Protein AF-A0A959Y812-F1 (afdb_monomer_lite)

Foldseek 3Di:
DDPPPPPPPDLVNLLVVLVVCVVVVVLVSSLVSLVVSCVVPVPPPSSVVSNQVSLQVVLVVLLVQLLVCLVVLVLVSNVVSVVVSVVSQVVVVVVVHHHDDDPCSVVSNVVSVVVLLVVLVVVLVVCVVVVVPVSNVVSD

Sequence (140 aa):
STLLLGGCVSVSNQLADARTYEQEGMLREAHARYSEVYERRHRNVEAHIGMQRTAQAWLDRLESEASGHYLSGTLDRADKAYADADQYAARMQREGLSLVRDPLLPVRRREARQQSADALYEQAETAFRTDRFGEAEQLA

Radius of gyration: 23.67 Å; chains: 1; bounding box: 53×26×82 Å

pLDDT: mean 90.48, std 13.64, range [41.94, 98.75]

Secondary structure (DSSP, 8-state):
----------HHHHHHHHHHHHHTT-HHHHHHHHHHHHHH-TT-HHHHHHHHHHHHHHHHHHHHHHHHHHHTT-HHHHHHHHHHHHHHHHHHHHTT--PPP-TTHHHHHHHHHHHHHHHHHHHHHHHHHTT-HHHHHHH-

Structure (mmCIF, N/CA/C/O backbone):
data_AF-A0A959Y812-F1
#
_entry.id   AF-A0A959Y812-F1
#
loop_
_atom_site.group_PDB
_atom_site.id
_atom_site.type_symbol
_atom_site.label_atom_id
_atom_site.label_alt_id
_atom_site.label_comp_id
_atom_site.label_asym_id
_atom_site.label_entity_id
_atom_site.label_seq_id
_atom_site.pdbx_PDB_ins_code
_atom_site.Cartn_x
_atom_site.Cartn_y
_atom_site.Cartn_z
_atom_site.occupancy
_atom_site.B_iso_or_equiv
_atom_site.auth_seq_id
_atom_site.auth_comp_id
_atom_site.auth_asym_id
_atom_site.auth_atom_id
_atom_site.pdbx_PDB_model_num
ATOM 1 N N . SER A 1 1 ? 9.035 -17.002 -50.376 1.00 41.94 1 SER A N 1
ATOM 2 C CA . SER A 1 1 ? 9.744 -16.735 -49.112 1.00 41.94 1 SER A CA 1
ATOM 3 C C . SER A 1 1 ? 9.150 -15.509 -48.455 1.00 41.94 1 SER A C 1
ATOM 5 O O . SER A 1 1 ? 9.414 -14.399 -48.893 1.00 41.94 1 SER A O 1
ATOM 7 N N . THR A 1 2 ? 8.273 -15.713 -47.477 1.00 50.00 2 THR A N 1
ATOM 8 C CA . THR A 1 2 ? 7.604 -14.633 -46.742 1.00 50.00 2 THR A CA 1
ATOM 9 C C . THR A 1 2 ? 8.542 -14.158 -45.638 1.00 50.00 2 THR A C 1
ATOM 11 O O . THR A 1 2 ? 8.820 -14.901 -44.701 1.00 50.00 2 THR A O 1
ATOM 14 N N . LEU A 1 3 ? 9.077 -12.946 -45.780 1.00 46.12 3 LEU A N 1
ATOM 15 C CA . LEU A 1 3 ? 9.833 -12.266 -44.731 1.00 46.12 3 LEU A CA 1
ATOM 16 C C . LEU A 1 3 ? 8.876 -11.940 -43.577 1.00 46.12 3 LEU A C 1
ATOM 18 O O . LEU A 1 3 ? 8.082 -11.007 -43.656 1.00 46.12 3 LEU A O 1
ATOM 22 N N . LEU A 1 4 ? 8.952 -12.733 -42.509 1.00 48.31 4 LEU A N 1
ATOM 23 C CA . LEU A 1 4 ? 8.414 -12.394 -41.196 1.00 48.31 4 LEU A CA 1
ATOM 24 C C . LEU A 1 4 ? 9.199 -11.186 -40.666 1.00 48.31 4 LEU A C 1
ATOM 26 O O . LEU A 1 4 ? 10.225 -11.337 -40.007 1.00 48.31 4 LEU A O 1
ATOM 30 N N . LEU A 1 5 ? 8.720 -9.977 -40.962 1.00 44.62 5 LEU A N 1
ATOM 31 C CA . LEU A 1 5 ? 9.090 -8.754 -40.249 1.00 44.62 5 LEU A CA 1
ATOM 32 C C . LEU A 1 5 ? 8.470 -8.813 -38.845 1.00 44.62 5 LEU A C 1
ATOM 34 O O . LEU A 1 5 ? 7.528 -8.096 -38.520 1.00 44.62 5 LEU A O 1
ATOM 38 N N . GLY A 1 6 ? 8.977 -9.726 -38.016 1.00 46.69 6 GLY A N 1
ATOM 39 C CA . GLY A 1 6 ? 8.748 -9.712 -36.581 1.00 46.69 6 GLY A CA 1
ATOM 40 C C . GLY A 1 6 ? 9.445 -8.481 -36.024 1.00 46.69 6 GLY A C 1
ATOM 41 O O . GLY A 1 6 ? 10.652 -8.501 -35.796 1.00 46.69 6 GLY A O 1
ATOM 42 N N . GLY A 1 7 ? 8.700 -7.387 -35.879 1.00 46.72 7 GLY A N 1
ATOM 43 C CA . GLY A 1 7 ? 9.189 -6.172 -35.247 1.00 46.72 7 GLY A CA 1
ATOM 44 C C . GLY A 1 7 ? 9.584 -6.480 -33.809 1.00 46.72 7 GLY A C 1
ATOM 45 O O . GLY A 1 7 ? 8.738 -6.518 -32.920 1.00 46.72 7 GLY A O 1
ATOM 46 N N . CYS A 1 8 ? 10.873 -6.711 -33.575 1.00 59.94 8 CYS A N 1
ATOM 47 C CA . CYS A 1 8 ? 11.450 -6.674 -32.243 1.00 59.94 8 CYS A CA 1
ATOM 48 C C . CYS A 1 8 ? 11.250 -5.253 -31.708 1.00 59.94 8 CYS A C 1
ATOM 50 O O . CYS A 1 8 ? 12.054 -4.366 -31.996 1.00 59.94 8 CYS A O 1
ATOM 52 N N . VAL A 1 9 ? 10.164 -5.014 -30.967 1.00 67.88 9 VAL A N 1
ATOM 53 C CA . VAL A 1 9 ? 10.009 -3.776 -30.199 1.00 67.88 9 VAL A CA 1
ATOM 54 C C . VAL A 1 9 ? 11.257 -3.653 -29.330 1.00 67.88 9 VAL A C 1
ATOM 56 O O . VAL A 1 9 ? 11.611 -4.575 -28.592 1.00 67.88 9 VAL A O 1
ATOM 59 N N . SER A 1 10 ? 11.986 -2.551 -29.493 1.00 87.94 10 SER A N 1
ATOM 60 C CA . SER A 1 10 ? 13.228 -2.344 -28.761 1.00 87.94 10 SER A CA 1
ATOM 61 C C . SER A 1 10 ? 12.917 -2.254 -27.265 1.00 87.94 10 SER A C 1
ATOM 63 O O . SER A 1 10 ? 11.894 -1.701 -26.866 1.00 87.94 10 SER A O 1
ATOM 65 N N . VAL A 1 11 ? 13.812 -2.761 -26.417 1.00 90.38 11 VAL A N 1
ATOM 66 C CA . VAL A 1 11 ? 13.658 -2.652 -24.953 1.00 90.38 11 VAL A CA 1
ATOM 67 C C . VAL A 1 11 ? 13.479 -1.200 -24.513 1.00 90.38 11 VAL A C 1
ATOM 69 O O . VAL A 1 11 ? 12.714 -0.929 -23.597 1.00 90.38 11 VAL A O 1
ATOM 72 N N . SER A 1 12 ? 14.130 -0.264 -25.208 1.00 91.06 12 SER A N 1
ATOM 73 C CA . SER A 1 12 ? 13.964 1.173 -24.979 1.00 91.06 12 SER A CA 1
ATOM 74 C C . SER A 1 12 ? 12.506 1.616 -25.144 1.00 91.06 12 SER A C 1
ATOM 76 O O . SER A 1 12 ? 11.979 2.318 -24.286 1.00 91.06 12 SER A O 1
ATOM 78 N N . ASN A 1 13 ? 11.829 1.154 -26.201 1.00 92.69 13 ASN A N 1
ATOM 79 C CA . ASN A 1 13 ? 10.424 1.482 -26.438 1.00 92.69 13 ASN A CA 1
ATOM 80 C C . ASN A 1 13 ? 9.507 0.841 -25.387 1.00 92.69 13 ASN A C 1
ATOM 82 O O . ASN A 1 13 ? 8.564 1.484 -24.947 1.00 92.69 13 ASN A O 1
ATOM 86 N N . GLN A 1 14 ? 9.797 -0.389 -24.948 1.00 93.94 14 GLN A N 1
ATOM 87 C CA . GLN A 1 14 ? 9.018 -1.051 -23.890 1.00 93.94 14 GLN A CA 1
ATOM 88 C C . GLN A 1 14 ? 9.152 -0.331 -22.540 1.00 93.94 14 GLN A C 1
ATOM 90 O O . GLN A 1 14 ? 8.172 -0.174 -21.820 1.00 93.94 14 GLN A O 1
ATOM 95 N N . LEU A 1 15 ? 10.359 0.134 -22.205 1.00 96.69 15 LEU A N 1
ATOM 96 C CA . LEU A 1 15 ? 10.594 0.923 -20.995 1.00 96.69 15 LEU A CA 1
ATOM 97 C C . LEU A 1 15 ? 9.945 2.307 -21.087 1.00 96.69 15 LEU A C 1
ATOM 99 O O . LEU A 1 15 ? 9.420 2.794 -20.093 1.00 96.69 15 LEU A O 1
ATOM 103 N N . ALA A 1 16 ? 9.949 2.935 -22.266 1.00 97.00 16 ALA A N 1
ATOM 104 C CA . ALA A 1 16 ? 9.243 4.195 -22.480 1.00 97.00 16 ALA A CA 1
ATOM 105 C C . ALA A 1 16 ? 7.726 4.037 -22.281 1.00 97.00 16 ALA A C 1
ATOM 107 O O . ALA A 1 16 ? 7.138 4.844 -21.571 1.00 97.00 16 ALA A O 1
ATOM 108 N N . ASP A 1 17 ? 7.133 2.969 -22.823 1.00 95.69 17 ASP A N 1
ATOM 109 C CA . ASP A 1 17 ? 5.721 2.623 -22.614 1.00 95.69 17 ASP A CA 1
ATOM 110 C C . ASP A 1 17 ? 5.408 2.417 -21.121 1.00 95.69 17 ASP A C 1
ATOM 112 O O . ASP A 1 17 ? 4.502 3.047 -20.580 1.00 95.69 17 ASP A O 1
ATOM 116 N N . ALA A 1 18 ? 6.227 1.631 -20.410 1.00 97.19 18 ALA A N 1
ATOM 117 C CA . ALA A 1 18 ? 6.087 1.428 -18.965 1.00 97.19 18 ALA A CA 1
ATOM 118 C C . ALA A 1 18 ? 6.116 2.750 -18.172 1.00 97.19 18 ALA A C 1
ATOM 120 O O . ALA A 1 18 ? 5.306 2.950 -17.265 1.00 97.19 18 ALA A O 1
ATOM 121 N N . ARG A 1 19 ? 7.019 3.673 -18.538 1.00 97.88 19 ARG A N 1
ATOM 122 C CA . ARG A 1 19 ? 7.107 5.008 -17.926 1.00 97.88 19 ARG A CA 1
ATOM 123 C C . ARG A 1 19 ? 5.861 5.853 -18.195 1.00 97.88 19 ARG A C 1
ATOM 125 O O . ARG A 1 19 ? 5.460 6.597 -17.307 1.00 97.88 19 ARG A O 1
ATOM 132 N N . THR A 1 20 ? 5.246 5.747 -19.373 1.00 98.12 20 THR A N 1
ATOM 133 C CA . THR A 1 20 ? 3.992 6.452 -19.678 1.00 98.12 20 THR A CA 1
ATOM 134 C C . THR A 1 20 ? 2.869 5.991 -18.752 1.00 98.12 20 THR A C 1
ATOM 136 O O . THR A 1 20 ? 2.279 6.827 -18.072 1.00 98.12 20 THR A O 1
ATOM 139 N N . TYR A 1 21 ? 2.652 4.678 -18.616 1.00 97.94 21 TYR A N 1
ATOM 140 C CA . TYR A 1 21 ? 1.667 4.144 -17.664 1.00 97.94 21 TYR A CA 1
ATOM 141 C C . TYR A 1 21 ? 1.940 4.604 -16.227 1.00 97.94 21 TYR A C 1
ATOM 143 O O . TYR A 1 21 ? 1.022 4.957 -15.487 1.00 97.94 21 TYR A O 1
ATOM 151 N N . GLU A 1 22 ? 3.211 4.626 -15.826 1.00 97.75 22 GLU A N 1
ATOM 152 C CA . GLU A 1 22 ? 3.605 5.077 -14.495 1.00 97.75 22 GLU A CA 1
ATOM 153 C C . GLU A 1 22 ? 3.253 6.554 -14.261 1.00 97.75 22 GLU A C 1
ATOM 155 O O . GLU A 1 22 ? 2.683 6.894 -13.225 1.00 97.75 22 GLU A O 1
ATOM 160 N N . GLN A 1 23 ? 3.547 7.422 -15.233 1.00 97.44 23 GLN A N 1
ATOM 161 C CA . GLN A 1 23 ? 3.237 8.855 -15.180 1.00 97.44 23 GLN A CA 1
ATOM 162 C C . GLN A 1 23 ? 1.731 9.132 -15.171 1.00 97.44 23 GLN A C 1
ATOM 164 O O . GLN A 1 23 ? 1.288 10.092 -14.544 1.00 97.44 23 GLN A O 1
ATOM 169 N N . GLU A 1 24 ? 0.943 8.274 -15.816 1.00 97.50 24 GLU A N 1
ATOM 170 C CA . GLU A 1 24 ? -0.522 8.332 -15.812 1.00 97.50 24 GLU A CA 1
ATOM 171 C C . GLU A 1 24 ? -1.145 7.768 -14.519 1.00 97.50 24 GLU A C 1
ATOM 173 O O . GLU A 1 24 ? -2.363 7.783 -14.348 1.00 97.50 24 GLU A O 1
ATOM 178 N N . GLY A 1 25 ? -0.327 7.281 -13.579 1.00 96.00 25 GLY A N 1
ATOM 179 C CA . GLY A 1 25 ? -0.789 6.705 -12.314 1.00 96.00 25 GLY A CA 1
ATOM 180 C C . GLY A 1 25 ? -1.342 5.282 -12.446 1.00 96.00 25 GLY A C 1
ATOM 181 O O . GLY A 1 25 ? -1.894 4.736 -11.485 1.00 96.00 25 GLY A O 1
ATOM 182 N N . MET A 1 26 ? -1.164 4.650 -13.606 1.00 97.81 26 MET A N 1
ATOM 183 C CA . MET A 1 26 ? -1.534 3.262 -13.886 1.00 97.81 26 MET A CA 1
ATOM 184 C C . MET A 1 26 ? -0.449 2.315 -13.355 1.00 97.81 26 MET A C 1
ATOM 186 O O . MET A 1 26 ? 0.268 1.645 -14.097 1.00 97.81 26 MET A O 1
ATOM 190 N N . LEU A 1 27 ? -0.273 2.311 -12.029 1.00 97.81 27 LEU A N 1
ATOM 191 C CA . LEU A 1 27 ? 0.861 1.666 -11.352 1.00 97.81 27 LEU A CA 1
ATOM 192 C C . LEU A 1 27 ? 0.941 0.155 -11.599 1.00 97.81 27 LEU A C 1
ATOM 194 O O . LEU A 1 27 ? 2.036 -0.391 -11.718 1.00 97.81 27 LEU A O 1
ATOM 198 N N . ARG A 1 28 ? -0.205 -0.533 -11.675 1.00 97.12 28 ARG A N 1
ATOM 199 C CA . ARG A 1 28 ? -0.247 -1.991 -11.871 1.00 97.12 28 ARG A CA 1
ATOM 200 C C . ARG A 1 28 ? 0.147 -2.366 -13.295 1.00 97.12 28 ARG A C 1
ATOM 202 O O . ARG A 1 28 ? 0.887 -3.324 -13.499 1.00 97.12 28 ARG A O 1
ATOM 209 N N . GLU A 1 29 ? -0.316 -1.590 -14.262 1.00 97.94 29 GLU A N 1
ATOM 210 C CA . GLU A 1 29 ? 0.004 -1.728 -15.674 1.00 97.94 29 GLU A CA 1
ATOM 211 C C . GLU A 1 29 ? 1.478 -1.403 -15.922 1.00 97.94 29 GLU A C 1
ATOM 213 O O . GLU A 1 29 ? 2.185 -2.196 -16.543 1.00 97.94 29 GLU A O 1
ATOM 218 N N . ALA A 1 30 ? 1.975 -0.307 -15.344 1.00 98.38 30 ALA A N 1
ATOM 219 C CA . ALA A 1 30 ? 3.387 0.052 -15.386 1.00 98.38 30 ALA A CA 1
ATOM 220 C C . ALA A 1 30 ? 4.277 -1.055 -14.802 1.00 98.38 30 ALA A C 1
ATOM 222 O O . ALA A 1 30 ? 5.242 -1.477 -15.440 1.00 98.38 30 ALA A O 1
ATOM 223 N N . HIS A 1 31 ? 3.922 -1.577 -13.622 1.00 98.31 31 HIS A N 1
ATOM 224 C CA . HIS A 1 31 ? 4.634 -2.688 -12.994 1.00 98.31 31 HIS A CA 1
ATOM 225 C C . HIS A 1 31 ? 4.692 -3.917 -13.909 1.00 98.31 31 HIS A C 1
ATOM 227 O O . HIS A 1 31 ? 5.767 -4.476 -14.118 1.00 98.31 31 HIS A O 1
ATOM 233 N N . ALA A 1 32 ? 3.557 -4.310 -14.496 1.00 97.81 32 ALA A N 1
ATOM 234 C CA . ALA A 1 32 ? 3.491 -5.446 -15.410 1.00 97.81 32 ALA A CA 1
ATOM 235 C C . ALA A 1 32 ? 4.401 -5.250 -16.633 1.00 97.81 32 ALA A C 1
ATOM 237 O O . ALA A 1 32 ? 5.125 -6.170 -17.012 1.00 97.81 32 ALA A O 1
ATOM 238 N N . ARG A 1 33 ? 4.440 -4.040 -17.210 1.00 97.81 33 ARG A N 1
ATOM 239 C CA . ARG A 1 33 ? 5.334 -3.720 -18.335 1.00 97.81 33 ARG A CA 1
ATOM 240 C C . ARG A 1 33 ? 6.809 -3.802 -17.956 1.00 97.81 33 ARG A C 1
ATOM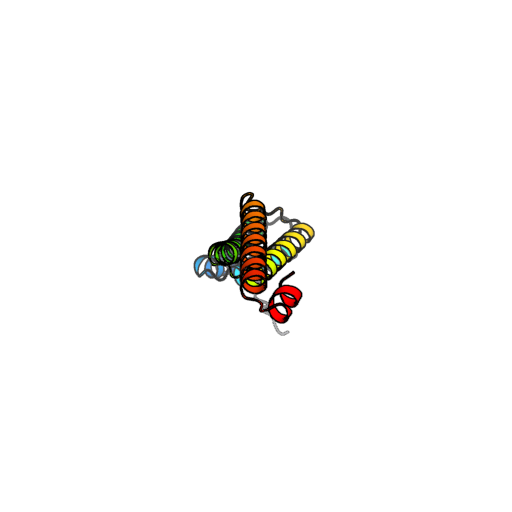 242 O O . ARG A 1 33 ? 7.602 -4.361 -18.715 1.00 97.81 33 ARG A O 1
ATOM 249 N N . TYR A 1 34 ? 7.188 -3.288 -16.787 1.00 98.12 34 TYR A N 1
ATOM 250 C CA . TYR A 1 34 ? 8.555 -3.447 -16.296 1.00 98.12 34 TYR A CA 1
ATOM 251 C C . TYR A 1 34 ? 8.896 -4.923 -16.027 1.00 98.12 34 TYR A C 1
ATOM 253 O O . TYR A 1 34 ? 9.981 -5.364 -16.411 1.00 98.12 34 TYR A O 1
ATOM 261 N N . SER A 1 35 ? 7.966 -5.702 -15.460 1.00 97.50 35 SER A N 1
ATOM 262 C CA . SER A 1 35 ? 8.139 -7.145 -15.235 1.00 97.50 35 SER A CA 1
ATOM 263 C C . SER A 1 35 ? 8.368 -7.900 -16.541 1.00 97.50 35 SER A C 1
ATOM 265 O O . SER A 1 35 ? 9.340 -8.639 -16.641 1.00 97.50 35 SER A O 1
ATOM 267 N N . GLU A 1 36 ? 7.581 -7.641 -17.595 1.00 96.56 36 GLU A N 1
ATOM 268 C CA . GLU A 1 36 ? 7.775 -8.280 -18.909 1.00 96.56 36 GLU A CA 1
ATOM 269 C C . GLU A 1 36 ? 9.187 -8.044 -19.473 1.00 96.56 36 GLU A C 1
ATOM 271 O O . GLU A 1 36 ? 9.791 -8.939 -20.076 1.00 96.56 36 GLU A O 1
ATOM 276 N N . VAL A 1 37 ? 9.735 -6.835 -19.299 1.00 96.50 37 VAL A N 1
ATOM 277 C CA . VAL A 1 37 ? 11.110 -6.523 -19.720 1.00 96.50 37 VAL A CA 1
ATOM 278 C C . VAL A 1 37 ? 12.122 -7.271 -18.852 1.00 96.50 37 VAL A C 1
ATOM 280 O O . VAL A 1 37 ? 13.088 -7.829 -19.384 1.00 96.50 37 VAL A O 1
ATOM 283 N N . TYR A 1 38 ? 11.912 -7.291 -17.535 1.00 96.44 38 TYR A N 1
ATOM 284 C CA . TYR A 1 38 ? 12.812 -7.936 -16.583 1.00 96.44 38 TYR A CA 1
ATOM 285 C C . TYR A 1 38 ? 12.822 -9.463 -16.728 1.00 96.44 38 TYR A C 1
ATOM 287 O O . TYR A 1 38 ? 13.891 -10.062 -16.722 1.00 96.44 38 TYR A O 1
ATOM 295 N N . GLU A 1 39 ? 11.676 -10.097 -16.959 1.00 94.62 39 GLU A N 1
ATOM 296 C CA . GLU A 1 39 ? 11.548 -11.538 -17.211 1.00 94.62 39 GLU A CA 1
ATOM 297 C C . GLU A 1 39 ? 12.315 -11.972 -18.463 1.00 94.62 39 GLU A C 1
ATOM 299 O O . GLU A 1 39 ? 12.984 -13.002 -18.478 1.00 94.62 39 GLU A O 1
ATOM 304 N N . ARG A 1 40 ? 12.284 -11.156 -19.523 1.00 93.62 40 ARG A N 1
ATOM 305 C CA . ARG A 1 40 ? 13.053 -11.428 -20.749 1.00 93.62 40 ARG A CA 1
ATOM 306 C C . ARG A 1 40 ? 14.538 -11.110 -20.585 1.00 93.62 40 ARG A C 1
ATOM 308 O O . ARG A 1 40 ? 15.369 -11.649 -21.317 1.00 93.62 40 ARG A O 1
ATOM 315 N N . ARG A 1 41 ? 14.882 -10.178 -19.689 1.00 91.69 41 ARG A N 1
ATOM 316 C CA . ARG A 1 41 ? 16.244 -9.673 -19.467 1.00 91.69 41 ARG A CA 1
ATOM 317 C C . ARG A 1 41 ? 16.477 -9.371 -17.985 1.00 91.69 41 ARG A C 1
ATOM 319 O O . ARG A 1 41 ? 16.566 -8.208 -17.600 1.00 91.69 41 ARG A O 1
ATOM 326 N N . HIS A 1 42 ? 16.714 -10.410 -17.182 1.00 88.25 42 HIS A N 1
ATOM 327 C CA . HIS A 1 42 ? 16.875 -10.320 -15.716 1.00 88.25 42 HIS A CA 1
ATOM 328 C C . HIS A 1 42 ? 18.027 -9.424 -15.215 1.00 88.25 42 HIS A C 1
ATOM 330 O O . HIS A 1 42 ? 18.180 -9.199 -14.020 1.00 88.25 42 HIS A O 1
ATOM 336 N N . ARG A 1 43 ? 18.875 -8.910 -16.113 1.00 91.44 43 ARG A N 1
ATOM 337 C CA . ARG A 1 43 ? 19.948 -7.951 -15.795 1.00 91.44 43 ARG A CA 1
ATOM 338 C C . ARG A 1 43 ? 19.575 -6.502 -16.108 1.00 91.44 43 ARG A C 1
ATOM 340 O O . ARG A 1 43 ? 20.416 -5.618 -15.970 1.00 91.44 43 ARG A O 1
ATOM 347 N N . ASN A 1 44 ? 18.352 -6.245 -16.570 1.00 96.12 44 ASN A N 1
ATOM 348 C CA . ASN A 1 44 ? 17.898 -4.890 -16.835 1.00 96.12 44 ASN A CA 1
ATOM 349 C C . ASN A 1 44 ? 17.573 -4.184 -15.511 1.00 96.12 44 ASN A C 1
ATOM 351 O O . ASN A 1 44 ? 16.495 -4.352 -14.945 1.00 96.12 44 ASN A O 1
ATOM 355 N N . VAL A 1 45 ? 18.538 -3.400 -15.030 1.00 96.00 45 VAL A N 1
ATOM 356 C CA . VAL A 1 45 ? 18.440 -2.640 -13.776 1.00 96.00 45 VAL A CA 1
ATOM 357 C C . VAL A 1 45 ? 17.294 -1.632 -13.822 1.00 96.00 45 VAL A C 1
ATOM 359 O O . VAL A 1 45 ? 16.592 -1.467 -12.831 1.00 96.00 45 VAL A O 1
ATOM 362 N N . GLU A 1 46 ? 17.066 -0.988 -14.967 1.00 96.94 46 GLU A N 1
ATOM 363 C CA . GLU A 1 46 ? 15.997 -0.001 -15.098 1.00 96.94 46 GLU A CA 1
ATOM 364 C C . GLU A 1 46 ? 14.615 -0.640 -14.936 1.00 96.94 46 GLU A C 1
ATOM 366 O O . GLU A 1 46 ? 13.783 -0.120 -14.195 1.00 96.94 46 GLU A O 1
ATOM 371 N N . ALA A 1 47 ? 14.394 -1.797 -15.566 1.00 97.56 47 ALA A N 1
ATOM 372 C CA . ALA A 1 47 ? 13.159 -2.552 -15.401 1.00 97.56 47 ALA A CA 1
ATOM 373 C C . ALA A 1 47 ? 12.940 -2.951 -13.934 1.00 97.56 47 ALA A C 1
ATOM 375 O O . ALA A 1 47 ? 11.863 -2.730 -13.392 1.00 97.56 47 ALA A O 1
ATOM 376 N N . HIS A 1 48 ? 13.979 -3.451 -13.259 1.00 97.69 48 HIS A N 1
ATOM 377 C CA . HIS A 1 48 ? 13.882 -3.830 -11.849 1.00 97.69 48 HIS A CA 1
ATOM 378 C C . HIS A 1 48 ? 13.567 -2.637 -10.929 1.00 97.69 48 HIS A C 1
ATOM 380 O O . HIS A 1 48 ? 12.712 -2.736 -10.051 1.00 97.69 48 HIS A O 1
ATOM 386 N N . ILE A 1 49 ? 14.202 -1.481 -11.159 1.00 97.81 49 ILE A N 1
ATOM 387 C CA . ILE A 1 49 ? 13.900 -0.243 -10.424 1.00 97.81 49 ILE A CA 1
ATOM 388 C C . ILE A 1 49 ? 12.453 0.197 -10.678 1.00 97.81 49 ILE A C 1
ATOM 390 O O . ILE A 1 49 ? 11.762 0.592 -9.740 1.00 97.81 49 ILE A O 1
ATOM 394 N N . GLY A 1 50 ? 11.984 0.111 -11.926 1.00 98.06 50 GLY A N 1
ATOM 395 C CA . GLY A 1 50 ? 10.600 0.405 -12.289 1.00 98.06 50 GLY A CA 1
ATOM 396 C C . GLY A 1 50 ? 9.601 -0.505 -11.570 1.00 98.06 50 GLY A C 1
ATOM 397 O O . GLY A 1 50 ? 8.641 -0.007 -10.980 1.00 98.06 50 GLY A O 1
ATOM 398 N N . MET A 1 51 ? 9.863 -1.818 -11.528 1.00 98.44 51 MET A N 1
ATOM 399 C CA . MET A 1 51 ? 9.063 -2.787 -10.763 1.00 98.44 51 MET A CA 1
ATOM 400 C C . MET A 1 51 ? 8.999 -2.416 -9.279 1.00 98.44 51 MET A C 1
ATOM 402 O O . MET A 1 51 ? 7.907 -2.334 -8.723 1.00 98.44 51 MET A O 1
ATOM 406 N N . GLN A 1 52 ? 10.150 -2.149 -8.654 1.00 98.50 52 GLN A N 1
ATOM 407 C CA . GLN A 1 52 ? 10.246 -1.791 -7.237 1.00 98.50 52 GLN A CA 1
ATOM 408 C C . GLN A 1 52 ? 9.468 -0.507 -6.922 1.00 98.50 52 GLN A C 1
ATOM 410 O O . GLN A 1 52 ? 8.702 -0.464 -5.963 1.00 98.50 52 GLN A O 1
ATOM 415 N N . ARG A 1 53 ? 9.643 0.543 -7.731 1.00 98.31 53 ARG A N 1
ATOM 416 C CA . ARG A 1 53 ? 9.019 1.853 -7.505 1.00 98.31 53 ARG A CA 1
ATOM 417 C C . ARG A 1 53 ? 7.503 1.806 -7.673 1.00 98.31 53 ARG A C 1
ATOM 419 O O . ARG A 1 53 ? 6.778 2.297 -6.813 1.00 98.31 53 ARG A O 1
ATOM 426 N N . THR A 1 54 ? 7.027 1.180 -8.746 1.00 98.69 54 THR A N 1
ATOM 427 C CA . THR A 1 54 ? 5.586 1.012 -8.994 1.00 98.69 54 THR A CA 1
ATOM 428 C C . THR A 1 54 ? 4.933 0.111 -7.949 1.00 98.69 54 THR A C 1
ATOM 430 O O . THR A 1 54 ? 3.820 0.398 -7.509 1.00 98.69 54 THR A O 1
ATOM 433 N N . ALA A 1 55 ? 5.639 -0.930 -7.493 1.00 98.62 55 ALA A N 1
ATOM 434 C CA . ALA A 1 55 ? 5.144 -1.800 -6.438 1.00 98.62 55 ALA A CA 1
ATOM 435 C C . ALA A 1 55 ? 5.062 -1.092 -5.082 1.00 98.62 55 ALA A C 1
ATOM 437 O O . ALA A 1 55 ? 4.052 -1.210 -4.390 1.00 98.62 55 ALA A O 1
ATOM 438 N N . GLN A 1 56 ? 6.084 -0.309 -4.728 1.00 98.75 56 GLN A N 1
ATOM 439 C CA . GLN A 1 56 ? 6.066 0.509 -3.517 1.00 98.75 56 GLN A CA 1
ATOM 440 C C . GLN A 1 56 ? 4.901 1.501 -3.544 1.00 98.75 56 GLN A C 1
ATOM 442 O O . GLN A 1 56 ? 4.101 1.519 -2.619 1.00 98.75 56 GLN A O 1
ATOM 447 N N . ALA A 1 57 ? 4.733 2.245 -4.641 1.00 98.50 57 ALA A N 1
ATOM 448 C CA . ALA A 1 57 ? 3.646 3.215 -4.766 1.00 98.50 57 ALA A CA 1
ATOM 449 C C . ALA A 1 57 ? 2.253 2.564 -4.661 1.00 98.50 57 ALA A C 1
ATOM 451 O O . ALA A 1 57 ? 1.316 3.161 -4.128 1.00 98.50 57 ALA A O 1
ATOM 452 N N . TRP A 1 58 ? 2.096 1.331 -5.157 1.00 98.44 58 TRP A N 1
ATOM 453 C CA . TRP A 1 58 ? 0.843 0.592 -5.006 1.00 98.44 58 TRP A CA 1
ATOM 454 C C . TRP A 1 58 ? 0.610 0.133 -3.564 1.00 98.44 58 TRP A C 1
ATOM 456 O O . TRP A 1 58 ? -0.506 0.258 -3.061 1.00 98.44 58 TRP A O 1
ATOM 466 N N . LEU A 1 59 ? 1.649 -0.361 -2.886 1.00 98.69 59 LEU A N 1
ATOM 467 C CA . LEU A 1 59 ? 1.576 -0.703 -1.468 1.00 98.69 59 LEU A CA 1
ATOM 468 C C . LEU A 1 59 ? 1.206 0.522 -0.620 1.00 98.69 59 LEU A C 1
ATOM 470 O O . LEU A 1 59 ? 0.277 0.430 0.177 1.00 98.69 59 LEU A O 1
ATOM 474 N N . ASP A 1 60 ? 1.857 1.664 -0.848 1.00 98.56 60 ASP A N 1
ATOM 475 C CA . ASP A 1 60 ? 1.587 2.913 -0.128 1.00 98.56 60 ASP A CA 1
ATOM 476 C C . ASP A 1 60 ? 0.108 3.320 -0.258 1.00 98.56 60 ASP A C 1
ATOM 478 O O . ASP A 1 60 ? -0.517 3.770 0.704 1.00 98.56 60 ASP A O 1
ATOM 482 N N . ARG A 1 61 ? -0.493 3.107 -1.439 1.00 97.94 61 ARG A N 1
ATOM 483 C CA . ARG A 1 61 ? -1.923 3.350 -1.671 1.00 97.94 61 ARG A CA 1
ATOM 484 C C . ARG A 1 61 ? -2.813 2.421 -0.842 1.00 97.94 61 ARG A C 1
ATOM 486 O O . ARG A 1 61 ? -3.780 2.902 -0.255 1.00 97.94 61 ARG A O 1
ATOM 493 N N . LEU A 1 62 ? -2.499 1.125 -0.784 1.00 98.19 62 LEU A N 1
ATOM 494 C CA . LEU A 1 62 ? -3.252 0.154 0.022 1.00 98.19 62 LEU A CA 1
ATOM 495 C C . LEU A 1 62 ? -3.139 0.462 1.523 1.00 98.19 62 LEU A C 1
ATOM 497 O O . LEU A 1 62 ? -4.135 0.440 2.245 1.00 98.19 62 LEU A O 1
ATOM 501 N N . GLU A 1 63 ? -1.938 0.797 1.997 1.00 98.50 63 GLU A N 1
ATOM 502 C CA . GLU A 1 63 ? -1.710 1.158 3.399 1.00 98.50 63 GLU A CA 1
ATOM 503 C C . GLU A 1 63 ? -2.398 2.481 3.770 1.00 98.50 63 GLU A C 1
ATOM 505 O O . GLU A 1 63 ? -2.962 2.604 4.861 1.00 98.50 63 GLU A O 1
ATOM 510 N N . SER A 1 64 ? -2.432 3.449 2.848 1.00 98.38 64 SER A N 1
ATOM 511 C CA . SER A 1 64 ? -3.180 4.699 3.011 1.00 98.38 64 SER A CA 1
ATOM 512 C C . SER A 1 64 ? -4.691 4.460 3.107 1.00 98.38 64 SER A C 1
ATOM 514 O O . SER A 1 64 ? -5.342 5.031 3.984 1.00 98.38 64 SER A O 1
ATOM 516 N N . GLU A 1 65 ? -5.246 3.573 2.275 1.00 98.12 65 GLU A N 1
ATOM 517 C CA . GLU A 1 65 ? -6.659 3.177 2.330 1.00 98.12 65 GLU A CA 1
ATOM 518 C C . GLU A 1 65 ? -7.007 2.522 3.675 1.00 98.12 65 GLU A C 1
ATOM 520 O O . GLU A 1 65 ? -7.945 2.951 4.352 1.00 98.12 65 GLU A O 1
ATOM 525 N N . ALA A 1 66 ? -6.199 1.556 4.123 1.00 98.38 66 ALA A N 1
ATOM 526 C CA . ALA A 1 66 ? -6.366 0.927 5.431 1.00 98.38 66 ALA A CA 1
ATOM 527 C C . ALA A 1 66 ? -6.299 1.956 6.572 1.00 98.38 66 ALA A C 1
ATOM 529 O O . ALA A 1 66 ? -7.157 1.973 7.457 1.00 98.38 66 ALA A O 1
ATOM 530 N N . SER A 1 67 ? -5.317 2.861 6.527 1.00 98.25 67 SER A N 1
ATOM 531 C CA . SER A 1 67 ? -5.185 3.948 7.498 1.00 98.25 67 SER A CA 1
ATOM 532 C C . SER A 1 67 ? -6.416 4.860 7.516 1.00 98.25 67 SER A C 1
ATOM 534 O O . SER A 1 67 ? -6.889 5.219 8.593 1.00 98.25 67 SER A O 1
ATOM 536 N N . GLY A 1 68 ? -6.959 5.225 6.351 1.00 98.00 68 GLY A N 1
ATOM 537 C CA . GLY A 1 68 ? -8.176 6.033 6.249 1.00 98.00 68 GLY A CA 1
ATOM 538 C C . GLY A 1 68 ? -9.397 5.337 6.855 1.00 98.00 68 GLY A C 1
ATOM 539 O O . GLY A 1 68 ? -10.210 5.972 7.532 1.00 98.00 68 GLY A O 1
ATOM 540 N N . HIS A 1 69 ? -9.505 4.019 6.689 1.00 98.12 69 HIS A N 1
ATOM 541 C CA . HIS A 1 69 ? -10.567 3.235 7.314 1.00 98.12 69 HIS A CA 1
ATOM 542 C C . HIS A 1 69 ? -10.435 3.147 8.839 1.00 98.12 69 HIS A C 1
ATOM 544 O O . HIS A 1 69 ? -11.441 3.308 9.531 1.00 98.12 69 HIS A O 1
ATOM 550 N N . TYR A 1 70 ? -9.218 2.988 9.376 1.00 97.75 70 TYR A N 1
ATOM 551 C CA . TYR A 1 70 ? -8.998 3.034 10.828 1.00 97.75 70 TYR A CA 1
ATOM 552 C C . TYR A 1 70 ? -9.369 4.398 11.419 1.00 97.75 70 TYR A C 1
ATOM 554 O O . TYR A 1 70 ? -10.080 4.457 12.416 1.00 97.75 70 TYR A O 1
ATOM 562 N N . LEU A 1 71 ? -8.958 5.494 10.774 1.00 94.56 71 LEU A N 1
ATOM 563 C CA . LEU A 1 71 ? -9.250 6.853 11.246 1.00 94.56 71 LEU A CA 1
ATOM 564 C C . LEU A 1 71 ? -10.738 7.228 11.160 1.00 94.56 71 LEU A C 1
ATOM 566 O O . LEU A 1 71 ? -11.190 8.102 11.892 1.00 94.56 71 LEU A O 1
ATOM 570 N N . SER A 1 72 ? -11.500 6.583 10.274 1.00 95.06 72 SER A N 1
ATOM 571 C CA . SER A 1 72 ? -12.947 6.802 10.123 1.00 95.06 72 SER A CA 1
ATOM 572 C C . SER A 1 72 ? -13.808 5.824 10.930 1.00 95.06 72 SER A C 1
ATOM 574 O O . SER A 1 72 ? -15.031 5.862 10.814 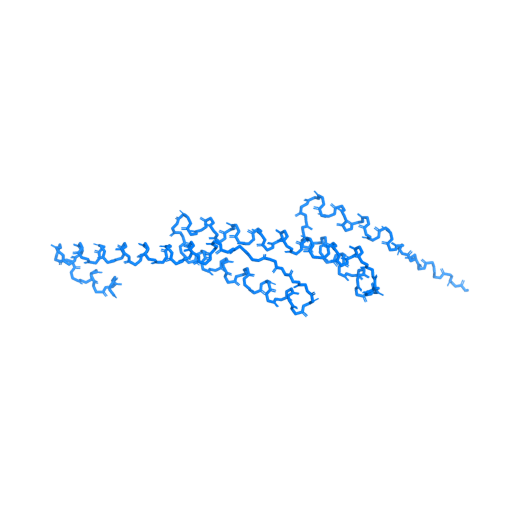1.00 95.06 72 SER A O 1
ATOM 576 N N . GLY A 1 73 ? -13.197 4.932 11.719 1.00 92.62 73 GLY A N 1
ATOM 577 C CA . GLY A 1 73 ? -13.914 3.948 12.537 1.00 92.62 73 GLY A CA 1
ATOM 578 C C . GLY A 1 73 ? -14.565 2.809 11.742 1.00 92.62 73 GLY A C 1
ATOM 579 O O . GLY A 1 73 ? -15.372 2.060 12.283 1.00 92.62 73 GLY A O 1
ATOM 580 N N . THR A 1 74 ? -14.226 2.640 10.459 1.00 95.19 74 THR A N 1
ATOM 581 C CA . THR A 1 74 ? -14.776 1.561 9.619 1.00 95.19 74 THR A CA 1
ATOM 582 C C . THR A 1 74 ? -13.924 0.295 9.727 1.00 95.19 74 THR A C 1
ATOM 584 O O . THR A 1 74 ? -13.258 -0.105 8.772 1.00 95.19 74 THR A O 1
ATOM 587 N N . LEU A 1 75 ? -13.934 -0.331 10.912 1.00 94.62 75 LEU A N 1
ATOM 588 C CA . LEU A 1 75 ? -12.971 -1.369 11.305 1.00 94.62 75 LEU A CA 1
ATOM 589 C C . LEU A 1 75 ? -12.910 -2.567 10.343 1.00 94.62 75 LEU A C 1
ATOM 591 O O . LEU A 1 75 ? -11.818 -2.931 9.918 1.00 94.62 75 LEU A O 1
ATOM 595 N N . ASP A 1 76 ? -14.049 -3.116 9.914 1.00 95.62 76 ASP A N 1
ATOM 596 C CA . ASP A 1 76 ? -14.073 -4.256 8.979 1.00 95.62 76 ASP A CA 1
ATOM 597 C C . ASP A 1 76 ? -13.421 -3.923 7.630 1.00 95.62 76 ASP A C 1
ATOM 599 O O . ASP A 1 76 ? -12.698 -4.733 7.044 1.00 95.62 76 ASP A O 1
ATOM 603 N N . ARG A 1 77 ? -13.656 -2.703 7.128 1.00 97.00 77 ARG A N 1
ATOM 604 C CA . ARG A 1 77 ? -13.033 -2.225 5.886 1.00 97.00 77 ARG A CA 1
ATOM 605 C C . ARG A 1 77 ? -11.536 -2.007 6.083 1.00 97.00 77 ARG A C 1
ATOM 607 O O . ARG A 1 77 ? -10.759 -2.346 5.195 1.00 97.00 77 ARG A O 1
ATOM 614 N N . ALA A 1 78 ? -11.138 -1.501 7.249 1.00 97.06 78 ALA A N 1
ATOM 615 C CA . ALA A 1 78 ? -9.740 -1.292 7.600 1.00 97.06 78 ALA A CA 1
ATOM 616 C C . ALA A 1 78 ? -8.963 -2.608 7.691 1.00 97.06 78 ALA A C 1
ATOM 618 O O . ALA A 1 78 ? -7.882 -2.720 7.117 1.00 97.06 78 ALA A O 1
ATOM 619 N N . ASP A 1 79 ? -9.523 -3.616 8.364 1.00 97.44 79 ASP A N 1
ATOM 620 C CA . ASP A 1 79 ? -8.907 -4.937 8.498 1.00 97.44 79 ASP A CA 1
ATOM 621 C C . ASP A 1 79 ? -8.810 -5.649 7.141 1.00 97.44 79 ASP A C 1
ATOM 623 O O . ASP A 1 79 ? -7.790 -6.278 6.852 1.00 97.44 79 ASP A O 1
ATOM 627 N N . LYS A 1 80 ? -9.815 -5.491 6.267 1.00 97.81 80 LYS A N 1
ATOM 628 C CA . LYS A 1 80 ? -9.745 -5.992 4.889 1.00 97.81 80 LYS A CA 1
ATOM 629 C C . LYS A 1 80 ? -8.622 -5.322 4.090 1.00 97.81 80 LYS A C 1
ATOM 631 O O . LYS A 1 80 ? -7.781 -6.022 3.536 1.00 97.81 80 LYS A O 1
ATOM 636 N N . ALA A 1 81 ? -8.574 -3.990 4.064 1.00 97.56 81 ALA A N 1
ATOM 637 C CA . ALA A 1 81 ? -7.541 -3.252 3.332 1.00 97.56 81 ALA A CA 1
ATOM 638 C C . ALA A 1 81 ? -6.128 -3.537 3.879 1.00 97.56 81 ALA A C 1
ATOM 640 O O . ALA A 1 81 ? -5.169 -3.656 3.117 1.00 97.56 81 ALA A O 1
ATOM 641 N N . TYR A 1 82 ? -5.998 -3.714 5.199 1.00 98.00 82 TYR A N 1
ATOM 642 C CA . TYR A 1 82 ? -4.754 -4.141 5.840 1.00 98.00 82 TYR A CA 1
ATOM 643 C C . TYR A 1 82 ? -4.309 -5.526 5.345 1.00 98.00 82 TYR A C 1
ATOM 645 O O . TYR A 1 82 ? -3.149 -5.706 4.973 1.00 98.00 82 TYR A O 1
ATOM 653 N N . ALA A 1 83 ? -5.229 -6.495 5.286 1.00 98.12 83 ALA A N 1
ATOM 654 C CA . ALA A 1 83 ? -4.942 -7.832 4.770 1.00 98.12 83 ALA A CA 1
ATOM 655 C C . ALA A 1 83 ? -4.548 -7.812 3.282 1.00 98.12 83 ALA A C 1
ATOM 657 O O . ALA A 1 83 ? -3.616 -8.516 2.886 1.00 98.12 83 ALA A O 1
ATOM 658 N N . ASP A 1 84 ? -5.199 -6.971 2.472 1.00 98.06 84 ASP A N 1
ATOM 659 C CA . ASP A 1 84 ? -4.862 -6.788 1.056 1.00 98.06 84 ASP A CA 1
ATOM 660 C C . ASP A 1 84 ? -3.430 -6.235 0.888 1.00 98.06 84 ASP A C 1
ATOM 662 O O . ASP A 1 84 ? -2.662 -6.730 0.055 1.00 98.06 84 ASP A O 1
ATOM 666 N N . ALA A 1 85 ? -3.028 -5.261 1.717 1.00 98.31 85 ALA A N 1
ATOM 667 C CA . ALA A 1 85 ? -1.663 -4.731 1.741 1.00 98.31 85 ALA A CA 1
ATOM 668 C C . ALA A 1 85 ? -0.633 -5.804 2.137 1.00 98.31 85 ALA A C 1
ATOM 670 O O . ALA A 1 85 ? 0.417 -5.932 1.500 1.00 98.31 85 ALA A O 1
ATOM 671 N N . ASP A 1 86 ? -0.913 -6.598 3.174 1.00 97.94 86 ASP A N 1
ATOM 672 C CA . ASP A 1 86 ? -0.064 -7.714 3.620 1.00 97.94 86 ASP A CA 1
ATOM 673 C C . ASP A 1 86 ? 0.105 -8.780 2.537 1.00 97.94 86 ASP A C 1
ATOM 675 O O . ASP A 1 86 ? 1.232 -9.173 2.216 1.00 97.94 86 ASP A O 1
ATOM 679 N N . GLN A 1 87 ? -0.994 -9.206 1.913 1.00 98.31 87 GLN A N 1
ATOM 680 C CA . GLN A 1 87 ? -0.959 -10.173 0.820 1.00 98.31 87 GLN A CA 1
ATOM 681 C C . GLN A 1 87 ? -0.142 -9.643 -0.363 1.00 98.31 87 GLN A C 1
ATOM 68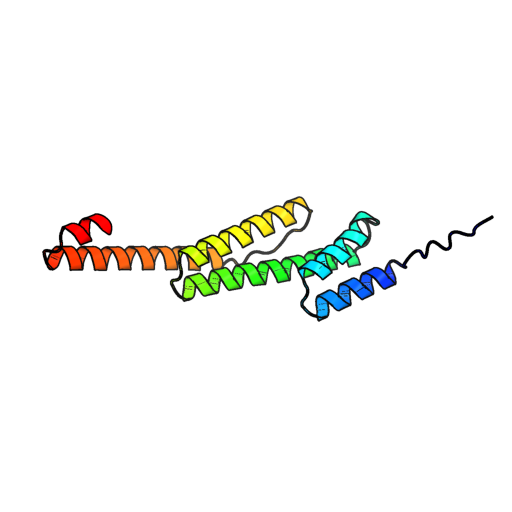3 O O . GLN A 1 87 ? 0.641 -10.391 -0.962 1.00 98.31 87 GLN A O 1
ATOM 688 N N . TYR A 1 88 ? -0.308 -8.361 -0.697 1.00 98.38 88 TYR A N 1
ATOM 689 C CA . TYR A 1 88 ? 0.433 -7.719 -1.771 1.00 98.38 88 TYR A CA 1
ATOM 690 C C . TYR A 1 88 ? 1.939 -7.689 -1.485 1.00 98.38 88 TYR A C 1
ATOM 692 O O . TYR A 1 88 ? 2.717 -8.159 -2.317 1.00 98.38 88 TYR A O 1
ATOM 700 N N . ALA A 1 89 ? 2.359 -7.221 -0.306 1.00 98.19 89 ALA A N 1
ATOM 701 C CA . ALA A 1 89 ? 3.775 -7.177 0.060 1.00 98.19 89 ALA A CA 1
ATOM 702 C C . ALA A 1 89 ? 4.403 -8.576 0.109 1.00 98.19 89 ALA A C 1
ATOM 704 O O . ALA A 1 89 ? 5.486 -8.781 -0.436 1.00 98.19 89 ALA A O 1
ATOM 705 N N . ALA A 1 90 ? 3.697 -9.563 0.669 1.00 98.06 90 ALA A N 1
ATOM 706 C CA . ALA A 1 90 ? 4.163 -10.947 0.690 1.00 98.06 90 ALA A CA 1
ATOM 707 C C . ALA A 1 90 ? 4.325 -11.527 -0.725 1.00 98.06 90 ALA A C 1
ATOM 709 O O . ALA A 1 90 ? 5.239 -12.313 -0.977 1.00 98.06 90 ALA A O 1
ATOM 710 N N . ARG A 1 91 ? 3.449 -11.153 -1.669 1.00 98.00 91 ARG A N 1
ATOM 711 C CA . ARG A 1 91 ? 3.593 -11.534 -3.080 1.00 98.00 91 ARG A CA 1
ATOM 712 C C . ARG A 1 91 ? 4.825 -10.887 -3.713 1.00 98.00 91 ARG A C 1
ATOM 714 O O . ARG A 1 91 ? 5.628 -11.609 -4.289 1.00 98.00 91 ARG A O 1
ATOM 721 N N . MET A 1 92 ? 5.000 -9.578 -3.555 1.00 98.12 92 MET A N 1
ATOM 722 C CA . MET A 1 92 ? 6.145 -8.847 -4.116 1.00 98.12 92 MET A CA 1
ATOM 723 C C . MET A 1 92 ? 7.480 -9.353 -3.548 1.00 98.12 92 MET A C 1
ATOM 725 O O . MET A 1 92 ? 8.440 -9.525 -4.294 1.00 98.12 92 MET A O 1
ATOM 729 N N . GLN A 1 93 ? 7.516 -9.726 -2.265 1.00 97.75 93 GLN A N 1
ATOM 730 C CA . GLN A 1 93 ? 8.682 -10.366 -1.654 1.00 97.75 93 GLN A CA 1
ATOM 731 C C . GLN A 1 93 ? 9.040 -11.702 -2.316 1.00 97.75 93 GLN A C 1
ATOM 733 O O . GLN A 1 93 ? 10.217 -11.970 -2.554 1.00 97.75 93 GLN A O 1
ATOM 738 N N . ARG A 1 94 ? 8.046 -12.535 -2.658 1.00 96.88 94 ARG A N 1
ATOM 739 C CA . ARG A 1 94 ? 8.277 -13.787 -3.406 1.00 96.88 94 ARG A CA 1
ATOM 740 C C . ARG A 1 94 ? 8.789 -13.540 -4.825 1.00 96.88 94 ARG A C 1
ATOM 742 O O . ARG A 1 94 ? 9.508 -14.379 -5.354 1.00 96.88 94 ARG A O 1
ATOM 749 N N . GLU A 1 95 ? 8.449 -12.398 -5.412 1.00 94.12 95 GLU A N 1
ATOM 750 C CA . GLU A 1 95 ? 8.945 -11.942 -6.717 1.00 94.12 95 GLU A CA 1
ATOM 751 C C . GLU A 1 95 ? 10.319 -11.245 -6.621 1.00 94.12 95 GLU A C 1
ATOM 753 O O . GLU A 1 95 ? 10.851 -10.762 -7.618 1.00 94.12 95 GLU A O 1
ATOM 758 N N . GLY A 1 96 ? 10.934 -11.229 -5.431 1.00 95.25 96 GLY A N 1
ATOM 759 C CA . GLY A 1 96 ? 12.272 -10.681 -5.207 1.00 95.25 96 GLY A CA 1
ATOM 760 C C . GLY A 1 96 ? 12.307 -9.171 -4.961 1.00 95.25 96 GLY A C 1
ATOM 761 O O . GLY A 1 96 ? 13.386 -8.584 -4.996 1.00 95.25 96 GLY A O 1
ATOM 762 N N . LEU A 1 97 ? 11.159 -8.540 -4.702 1.00 97.38 97 LEU A N 1
ATOM 763 C CA . LEU A 1 97 ? 11.056 -7.117 -4.377 1.00 97.38 97 LEU A CA 1
ATOM 764 C C . LEU A 1 97 ? 10.923 -6.916 -2.867 1.00 97.38 97 LEU A C 1
ATOM 766 O O . LEU A 1 97 ? 10.044 -7.483 -2.220 1.00 97.38 97 LEU A O 1
ATOM 770 N N . SER A 1 98 ? 11.775 -6.070 -2.294 1.00 94.44 98 SER A N 1
ATOM 771 C CA . SER A 1 98 ? 11.733 -5.749 -0.865 1.00 94.44 98 SER A CA 1
ATOM 772 C C . SER A 1 98 ? 11.021 -4.421 -0.665 1.00 94.44 98 SER A C 1
ATOM 774 O O . SER A 1 98 ? 11.638 -3.366 -0.805 1.00 94.44 98 SER A O 1
ATOM 776 N N . LEU A 1 99 ? 9.727 -4.457 -0.359 1.00 98.06 99 LEU A N 1
ATOM 777 C CA . LEU A 1 99 ? 8.940 -3.246 -0.122 1.00 98.06 99 LEU A CA 1
ATOM 778 C C . LEU A 1 99 ? 9.075 -2.757 1.325 1.00 98.06 99 LEU A C 1
ATOM 780 O O . LEU A 1 99 ? 9.183 -3.557 2.256 1.00 98.06 99 LEU A O 1
ATOM 784 N N . VAL A 1 100 ? 9.044 -1.441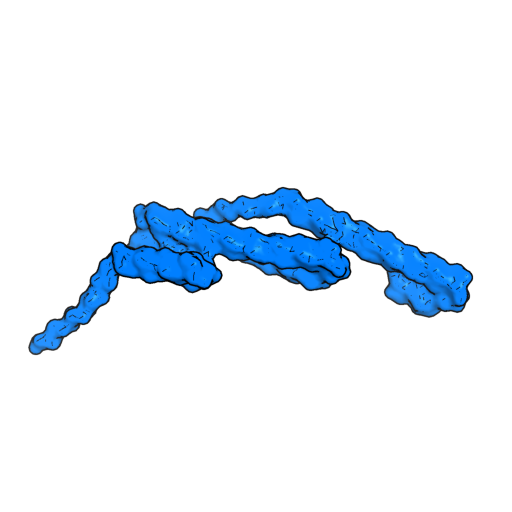 1.510 1.00 98.19 100 VAL A N 1
ATOM 785 C CA . VAL A 1 100 ? 9.034 -0.789 2.824 1.00 98.19 100 VAL A CA 1
ATOM 786 C C . VAL A 1 100 ? 7.584 -0.651 3.289 1.00 98.19 100 VAL A C 1
ATOM 788 O O . VAL A 1 100 ? 6.735 -0.213 2.523 1.00 98.19 100 VAL A O 1
ATOM 791 N N . ARG A 1 101 ? 7.299 -1.042 4.534 1.00 97.69 101 ARG A N 1
ATOM 792 C CA . ARG A 1 101 ? 5.963 -0.964 5.153 1.00 97.69 101 ARG A CA 1
ATOM 793 C C . ARG A 1 101 ? 5.829 0.301 6.000 1.00 97.69 101 ARG A C 1
ATOM 795 O O . ARG A 1 101 ? 6.808 0.686 6.643 1.00 97.69 101 ARG A O 1
ATOM 802 N N . ASP A 1 102 ? 4.632 0.880 6.085 1.00 97.56 102 ASP A N 1
ATOM 803 C CA . ASP A 1 102 ? 4.329 1.951 7.041 1.00 97.56 102 ASP A CA 1
ATOM 804 C C . ASP A 1 102 ? 4.412 1.427 8.494 1.00 97.56 102 ASP A C 1
ATOM 806 O O . ASP A 1 102 ? 3.576 0.616 8.917 1.00 97.56 102 ASP A O 1
ATOM 810 N N . PRO A 1 103 ? 5.374 1.902 9.312 1.00 96.81 103 PRO A N 1
ATOM 811 C CA . PRO A 1 103 ? 5.511 1.461 10.699 1.00 96.81 103 PRO A CA 1
ATOM 812 C C . PRO A 1 103 ? 4.356 1.922 11.603 1.00 96.81 103 PRO A C 1
ATOM 814 O O . PRO A 1 103 ? 4.168 1.365 12.686 1.00 96.81 103 PRO A O 1
ATOM 817 N N . LEU A 1 104 ? 3.577 2.929 11.193 1.00 96.62 104 LEU A N 1
ATOM 818 C CA . LEU A 1 104 ? 2.452 3.455 11.965 1.00 96.62 104 LEU A CA 1
ATOM 819 C C . LEU A 1 104 ? 1.153 2.685 11.721 1.00 96.62 104 LEU A C 1
ATOM 821 O O . LEU A 1 104 ? 0.258 2.727 12.565 1.00 96.62 104 LEU A O 1
ATOM 825 N N . LEU A 1 105 ? 1.026 1.955 10.612 1.00 96.81 105 LEU A N 1
ATOM 826 C CA . LEU A 1 105 ? -0.210 1.242 10.292 1.00 96.81 105 LEU A CA 1
ATOM 827 C C . LEU A 1 105 ? -0.604 0.198 11.366 1.00 96.81 105 LEU A C 1
ATOM 829 O O . LEU A 1 105 ? -1.766 0.197 11.782 1.00 96.81 105 LEU A O 1
ATOM 833 N N . PRO A 1 106 ? 0.315 -0.630 11.913 1.00 96.50 106 PRO A N 1
ATOM 834 C CA . PRO A 1 106 ? -0.006 -1.527 13.029 1.00 96.50 106 PRO A CA 1
ATOM 835 C C . PRO A 1 106 ? -0.427 -0.796 14.313 1.00 96.50 106 PRO A C 1
ATOM 837 O O . PRO A 1 106 ? -1.229 -1.322 15.087 1.00 96.50 106 PRO A O 1
ATOM 840 N N . VAL A 1 107 ? 0.100 0.412 14.547 1.00 97.19 107 VAL A N 1
ATOM 841 C CA . VAL A 1 107 ? -0.275 1.255 15.695 1.00 97.19 107 VAL A CA 1
ATOM 842 C C . VAL A 1 107 ? -1.719 1.724 15.543 1.00 97.19 107 VAL A C 1
ATOM 844 O O . VAL A 1 107 ? -2.529 1.453 16.427 1.00 97.19 107 VAL A O 1
ATOM 847 N N . ARG A 1 108 ? -2.066 2.305 14.386 1.00 96.19 108 ARG A N 1
ATOM 848 C CA . ARG A 1 108 ? -3.434 2.764 14.077 1.00 96.19 108 ARG A CA 1
ATOM 849 C C . ARG A 1 108 ? -4.452 1.629 14.167 1.00 96.19 108 ARG A C 1
ATOM 851 O O . ARG A 1 108 ? -5.533 1.808 14.717 1.00 96.19 108 ARG A O 1
ATOM 858 N N . ARG A 1 109 ? -4.087 0.435 13.689 1.00 97.19 109 ARG A N 1
ATOM 859 C CA . ARG A 1 109 ? -4.926 -0.764 13.805 1.00 97.19 109 ARG A CA 1
ATOM 860 C C . ARG A 1 109 ? -5.229 -1.128 15.255 1.00 97.19 109 ARG A C 1
ATOM 862 O O . ARG A 1 109 ? -6.372 -1.429 15.591 1.00 97.19 109 ARG A O 1
ATOM 869 N N . ARG A 1 110 ? -4.205 -1.139 16.111 1.00 97.25 110 ARG A N 1
ATOM 870 C CA . ARG A 1 110 ? -4.368 -1.445 17.537 1.00 97.25 110 ARG A CA 1
ATOM 871 C C . ARG A 1 110 ? -5.256 -0.406 18.222 1.00 97.25 110 ARG A C 1
ATOM 873 O O . ARG A 1 110 ? -6.146 -0.790 18.969 1.00 97.25 110 ARG A O 1
ATOM 880 N N . GLU A 1 111 ? -5.033 0.875 17.946 1.00 96.25 111 GLU A N 1
ATOM 881 C CA . GLU A 1 111 ? -5.822 1.976 18.512 1.00 96.25 111 GLU A CA 1
ATOM 882 C C . GLU A 1 111 ? -7.292 1.902 18.092 1.00 96.25 111 GLU A C 1
ATOM 884 O O . GLU A 1 111 ? -8.167 1.963 18.948 1.00 96.25 111 GLU A O 1
ATOM 889 N N . ALA A 1 112 ? -7.575 1.674 16.808 1.00 96.00 112 ALA A N 1
ATOM 890 C CA . ALA A 1 112 ? -8.944 1.544 16.314 1.00 96.00 112 ALA A CA 1
ATOM 891 C C . ALA A 1 112 ? -9.682 0.339 16.923 1.00 96.00 112 ALA A C 1
ATOM 893 O O . ALA A 1 112 ? -10.863 0.427 17.250 1.00 96.00 112 ALA A O 1
ATOM 894 N N . ARG A 1 113 ? -8.987 -0.789 17.118 1.00 94.75 113 ARG A N 1
ATOM 895 C CA . ARG A 1 113 ? -9.555 -1.967 17.794 1.00 94.75 113 ARG A CA 1
ATOM 896 C C . ARG A 1 113 ? -9.860 -1.697 19.261 1.00 94.75 113 ARG A C 1
ATOM 898 O O . ARG A 1 113 ? -10.918 -2.103 19.727 1.00 94.75 113 ARG A O 1
ATOM 905 N N . GLN A 1 114 ? -8.963 -1.001 19.961 1.00 95.56 114 GLN A N 1
ATOM 906 C CA . GLN A 1 114 ? -9.193 -0.600 21.347 1.00 95.56 114 GLN A CA 1
ATOM 907 C C . GLN A 1 114 ? -10.412 0.322 21.446 1.00 95.56 114 GLN A C 1
ATOM 909 O O . GLN A 1 114 ? -11.331 0.026 22.195 1.00 95.56 114 GLN A O 1
ATOM 914 N N . GLN A 1 115 ? -10.470 1.366 20.615 1.00 93.19 115 GLN A N 1
ATOM 915 C CA . GLN A 1 115 ? -11.604 2.294 20.572 1.00 93.19 115 GLN A CA 1
ATOM 916 C C . GLN A 1 115 ? -12.927 1.581 20.270 1.00 93.19 115 GLN A C 1
ATOM 918 O O . GLN A 1 115 ? -13.946 1.884 20.883 1.00 93.19 115 GLN A O 1
ATOM 923 N N . SER A 1 116 ? -12.919 0.613 19.349 1.00 91.62 116 SER A N 1
ATOM 924 C CA . SER A 1 116 ? -14.107 -0.186 19.046 1.00 91.62 116 SER A CA 1
ATOM 925 C C . SER A 1 116 ? -14.541 -1.052 20.230 1.00 91.62 116 SER A C 1
ATOM 927 O O . SER A 1 116 ? -15.739 -1.181 20.466 1.00 91.62 116 SER A O 1
ATOM 929 N N . ALA A 1 117 ? -13.598 -1.652 20.959 1.00 90.44 117 ALA A N 1
ATOM 930 C CA . ALA A 1 117 ? -13.900 -2.457 22.140 1.00 90.44 117 ALA A CA 1
ATOM 931 C C . ALA A 1 117 ? -14.453 -1.592 23.282 1.00 90.44 117 ALA A C 1
ATOM 933 O O . ALA A 1 117 ? -15.468 -1.948 23.876 1.00 90.44 117 ALA A O 1
ATOM 934 N N . ASP A 1 118 ? -13.839 -0.433 23.529 1.00 92.06 118 ASP A N 1
ATOM 935 C CA . ASP A 1 118 ? -14.293 0.524 24.541 1.00 92.06 118 ASP A CA 1
ATOM 936 C C . ASP A 1 118 ? -15.722 1.004 24.230 1.00 92.06 118 ASP A C 1
ATOM 938 O O . ASP A 1 118 ? -16.590 0.988 25.101 1.00 92.06 118 ASP A O 1
ATOM 942 N N . ALA A 1 119 ? -16.012 1.325 22.963 1.00 89.50 119 ALA A N 1
ATOM 943 C CA . ALA A 1 119 ? -17.344 1.745 22.532 1.00 89.50 119 ALA A CA 1
ATOM 944 C C . ALA A 1 119 ? -18.409 0.645 22.691 1.00 89.50 119 ALA A C 1
ATOM 946 O O . ALA A 1 119 ? -19.548 0.945 23.052 1.00 89.50 119 ALA A O 1
ATOM 947 N N . LEU A 1 120 ? -18.067 -0.619 22.419 1.00 88.56 120 LEU A N 1
ATOM 948 C CA . LEU A 1 120 ? -18.977 -1.751 22.638 1.00 88.56 120 LEU A CA 1
ATOM 949 C C . LEU A 1 120 ? -19.251 -1.958 24.128 1.00 88.56 120 LEU A C 1
ATOM 951 O O . LEU A 1 120 ? -20.400 -2.146 24.523 1.00 88.56 120 LEU A O 1
ATOM 955 N N . TYR A 1 121 ? -18.214 -1.848 24.957 1.00 87.25 121 TYR A N 1
ATOM 956 C CA . TYR A 1 121 ? -18.342 -1.961 26.403 1.00 87.25 121 TYR A CA 1
ATOM 957 C C . TYR A 1 121 ? -19.239 -0.860 26.988 1.00 87.25 121 TYR A C 1
ATOM 959 O O . TYR A 1 121 ? -20.149 -1.154 27.762 1.00 87.25 121 TYR A O 1
ATOM 967 N N . GLU A 1 122 ? -19.055 0.398 26.574 1.00 89.19 122 GLU A N 1
ATOM 968 C CA . GLU A 1 122 ? -19.915 1.517 26.987 1.00 89.19 122 GLU A CA 1
ATOM 969 C C . GLU A 1 122 ? -21.382 1.317 26.564 1.00 89.19 122 GLU A C 1
ATOM 971 O O . GLU A 1 122 ? -22.310 1.623 27.325 1.00 89.19 122 GLU A O 1
ATOM 976 N N . GLN A 1 123 ? -21.612 0.774 25.363 1.00 85.31 123 GLN A N 1
ATOM 977 C CA . GLN A 1 123 ? -22.956 0.445 24.881 1.00 85.31 123 GLN A CA 1
ATOM 978 C C . GLN A 1 123 ? -23.592 -0.682 25.701 1.00 85.31 123 GLN A C 1
ATOM 980 O O . GLN A 1 123 ? -24.749 -0.552 26.105 1.00 85.31 123 GLN A O 1
ATOM 985 N N . ALA A 1 124 ? -22.840 -1.743 26.001 1.00 78.81 124 ALA A N 1
ATOM 986 C CA . ALA A 1 124 ? -23.295 -2.851 26.834 1.00 78.81 124 ALA A CA 1
ATOM 987 C C . ALA A 1 124 ? -23.616 -2.390 28.266 1.00 78.81 124 ALA A C 1
ATOM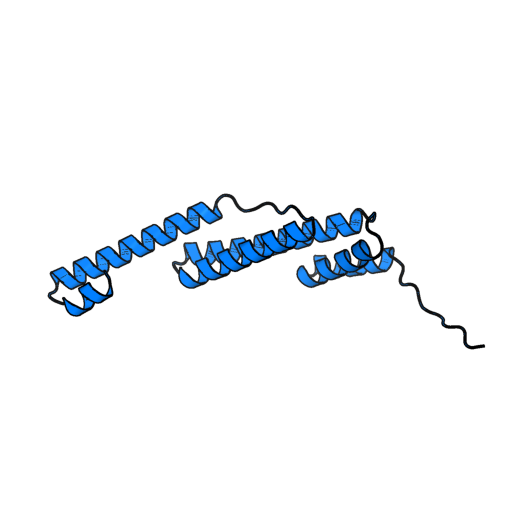 989 O O . ALA A 1 124 ? -24.679 -2.716 28.796 1.00 78.81 124 ALA A O 1
ATOM 990 N N . GLU A 1 125 ? -22.760 -1.564 2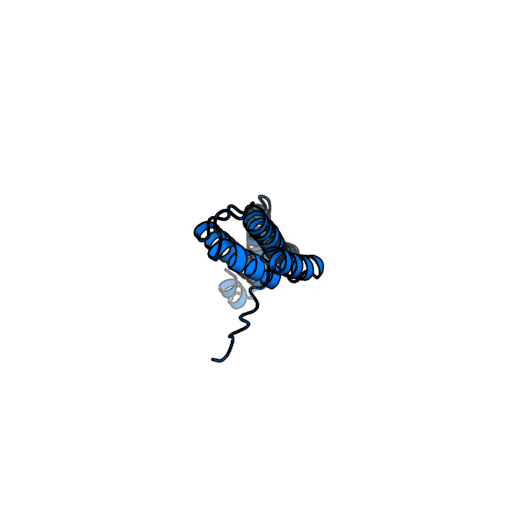8.876 1.00 83.69 125 GLU A N 1
ATOM 991 C CA . GLU A 1 125 ? -22.999 -0.993 30.205 1.00 83.69 125 GLU A CA 1
ATOM 992 C C . GLU A 1 125 ? -24.250 -0.101 30.220 1.00 83.69 125 GLU A C 1
ATOM 994 O O . GLU A 1 125 ? -25.067 -0.171 31.142 1.00 83.69 125 GLU A O 1
ATOM 999 N N . THR A 1 126 ? -24.443 0.709 29.178 1.00 85.31 126 THR A N 1
ATOM 1000 C CA . THR A 1 126 ? -25.644 1.541 29.028 1.00 85.31 126 THR A CA 1
ATOM 1001 C C . THR A 1 126 ? -26.901 0.686 28.851 1.00 85.31 126 THR A C 1
ATOM 1003 O O . THR A 1 126 ? -27.929 0.966 29.475 1.00 85.31 126 THR A O 1
ATOM 1006 N N . ALA A 1 127 ? -26.847 -0.368 28.034 1.00 76.50 127 ALA A N 1
ATOM 1007 C CA . ALA A 1 127 ? -27.957 -1.302 27.852 1.00 76.50 127 ALA A CA 1
ATOM 1008 C C . ALA A 1 127 ? -28.310 -2.006 29.172 1.00 76.50 127 ALA A C 1
ATOM 1010 O O . ALA A 1 127 ? -29.477 -2.032 29.563 1.00 76.50 127 ALA A O 1
ATOM 1011 N N . PHE A 1 128 ? -27.297 -2.462 29.914 1.00 76.56 128 PHE A N 1
ATOM 1012 C CA . PHE A 1 128 ? -27.458 -3.081 31.227 1.00 76.56 128 PHE A CA 1
ATOM 1013 C C . PHE A 1 128 ? -28.099 -2.130 32.248 1.00 76.56 128 PHE A C 1
ATOM 1015 O O . PHE A 1 128 ? -29.072 -2.492 32.901 1.00 76.56 128 PHE A O 1
ATOM 1022 N N . ARG A 1 129 ? -27.614 -0.883 32.352 1.00 84.19 129 ARG A N 1
ATOM 1023 C CA . ARG A 1 129 ? -28.160 0.134 33.275 1.00 84.19 129 ARG A CA 1
ATOM 1024 C C . ARG A 1 129 ? -29.580 0.595 32.924 1.00 84.19 129 ARG A C 1
ATOM 1026 O O . ARG A 1 129 ? -30.229 1.215 33.760 1.00 84.19 129 ARG A O 1
ATOM 1033 N N . THR A 1 130 ? -30.044 0.340 31.700 1.00 86.00 130 THR A N 1
ATOM 1034 C CA . THR A 1 130 ? -31.387 0.715 31.218 1.00 86.00 130 THR A CA 1
ATOM 1035 C C . THR A 1 130 ? -32.349 -0.473 31.136 1.00 86.00 130 THR A C 1
ATOM 1037 O O . THR A 1 130 ? -33.344 -0.398 30.420 1.00 86.00 130 THR A O 1
ATOM 1040 N N . ASP A 1 131 ? -32.051 -1.564 31.854 1.00 79.81 131 ASP A N 1
ATOM 1041 C CA . ASP A 1 131 ? -32.829 -2.812 31.908 1.00 79.81 131 ASP A CA 1
ATOM 1042 C C . ASP A 1 131 ? -33.066 -3.479 30.533 1.00 79.81 131 ASP A C 1
ATOM 1044 O O . ASP A 1 131 ? -33.943 -4.331 30.367 1.00 79.81 131 ASP A O 1
ATOM 1048 N N . ARG A 1 132 ? -32.244 -3.148 29.526 1.00 74.38 132 ARG A N 1
ATOM 1049 C CA . ARG A 1 132 ? -32.245 -3.771 28.191 1.00 74.38 132 ARG A CA 1
ATOM 1050 C C . ARG A 1 132 ? -31.272 -4.947 28.149 1.00 74.38 132 ARG A C 1
ATOM 1052 O O . ARG A 1 132 ? -30.332 -4.982 27.358 1.00 74.38 132 ARG A O 1
ATOM 1059 N N . PHE A 1 133 ? -31.502 -5.931 29.015 1.00 73.38 133 PHE A N 1
ATOM 1060 C CA . PHE A 1 133 ? -30.581 -7.056 29.224 1.00 73.38 133 PHE A CA 1
ATOM 1061 C C . PHE A 1 133 ? -30.316 -7.892 27.960 1.00 73.38 133 PHE A C 1
ATOM 1063 O O . PHE A 1 133 ? -29.195 -8.349 27.763 1.00 73.38 133 PHE A O 1
ATOM 1070 N N . GLY A 1 134 ? -31.306 -8.032 27.069 1.00 71.31 134 GLY A N 1
ATOM 1071 C CA . GLY A 1 134 ? -31.135 -8.754 25.802 1.00 71.31 134 GLY A CA 1
ATOM 1072 C C . GLY A 1 134 ? -30.211 -8.055 24.794 1.00 71.31 134 GLY A C 1
ATOM 1073 O O . GLY A 1 134 ? -29.567 -8.726 23.997 1.00 71.31 134 GLY A O 1
ATOM 1074 N N . GLU A 1 135 ? -30.110 -6.722 24.840 1.00 64.25 135 GLU A N 1
ATOM 1075 C CA . GLU A 1 135 ? -29.152 -5.960 24.021 1.00 64.25 135 GLU A CA 1
ATOM 1076 C C . GLU A 1 135 ? -27.749 -5.993 24.643 1.00 64.25 135 GLU A C 1
ATOM 1078 O O . GLU A 1 135 ? -26.759 -6.052 23.920 1.00 64.25 135 GLU A O 1
ATOM 1083 N N . ALA A 1 136 ? -27.652 -6.025 25.976 1.00 59.62 136 ALA A N 1
ATOM 1084 C CA . ALA A 1 136 ? -26.374 -6.145 26.678 1.00 59.62 136 ALA A CA 1
ATOM 1085 C C . ALA A 1 136 ? -25.670 -7.488 26.397 1.00 59.62 136 ALA A C 1
ATOM 1087 O O . ALA A 1 136 ? -24.459 -7.505 26.207 1.00 59.62 136 ALA A O 1
ATOM 1088 N N . GLU A 1 137 ? -26.416 -8.597 26.318 1.00 64.44 137 GLU A N 1
ATOM 1089 C CA . GLU A 1 137 ? -25.857 -9.932 26.038 1.00 64.44 137 GLU A CA 1
ATOM 1090 C C . GLU A 1 137 ? -25.351 -10.088 24.591 1.00 64.44 137 GLU A C 1
ATOM 1092 O O . GLU A 1 137 ? -24.455 -10.883 24.340 1.00 64.44 137 GLU A O 1
ATOM 1097 N N . GLN A 1 138 ? -25.881 -9.322 23.630 1.00 71.25 138 GLN A N 1
ATOM 1098 C CA . GLN A 1 138 ? -25.419 -9.357 22.232 1.00 71.25 138 GLN A CA 1
ATOM 1099 C C . GLN A 1 138 ? -24.158 -8.516 21.979 1.00 71.25 138 GLN A C 1
ATOM 1101 O O . GLN A 1 138 ? -23.512 -8.686 20.945 1.00 71.25 138 GLN A O 1
ATOM 1106 N N . LEU A 1 139 ? -23.846 -7.583 22.882 1.00 64.38 139 LEU A N 1
ATOM 1107 C CA . LEU A 1 139 ? -22.735 -6.635 22.757 1.00 64.38 139 LEU A CA 1
ATOM 1108 C C . LEU A 1 139 ? -21.497 -7.032 23.581 1.00 64.38 139 LEU A C 1
ATOM 1110 O O . LEU A 1 139 ? -20.437 -6.436 23.376 1.00 64.38 139 LEU A O 1
ATOM 1114 N N . ALA A 1 140 ? -21.639 -7.991 24.502 1.00 55.75 140 ALA A N 1
ATOM 1115 C CA . ALA A 1 140 ? -20.576 -8.545 25.347 1.00 55.75 140 ALA A CA 1
ATOM 1116 C C . ALA A 1 140 ? -19.950 -9.805 24.727 1.00 55.75 140 ALA A C 1
ATOM 1118 O O . ALA A 1 140 ? -18.718 -9.974 24.882 1.00 55.75 140 ALA A O 1
#